Protein AF-A0A534AQI8-F1 (afdb_monomer_lite)

Radius of gyration: 29.45 Å; chains: 1; bounding box: 59×76×71 Å

Secondary structure (DSSP, 8-state):
--PPPPP---------------------------TT--TT-B-STTSSTT--------SS-TTTGGG----------SSS------EEETTEEEEE-SSEEEEE-TTT--EEEEEE---SSPPSSTT-

Sequence (128 aa):
MTAATRSRIVVISTAAVIATLNSQGPRALESKPPSTAPATQWPTYNNGYKGQRFSALSDISASNIGSLKEVCRLKVADGGSLHTGPVVVDGTMYVTTPLDTFALDPTSCKVRWKSSYQPEEVQVFPGN

Structure (mmCIF, N/CA/C/O backbone):
data_AF-A0A534AQI8-F1
#
_entry.id   AF-A0A534AQI8-F1
#
loop_
_atom_site.group_PDB
_atom_site.id
_atom_site.type_symbol
_atom_site.label_atom_id
_atom_site.label_alt_id
_atom_site.label_comp_id
_atom_site.label_asym_id
_atom_site.label_entity_id
_atom_site.label_seq_id
_atom_site.pdbx_PDB_ins_code
_atom_site.Cartn_x
_atom_site.Cartn_y
_atom_site.Cartn_z
_atom_site.occupancy
_atom_site.B_iso_or_equiv
_atom_site.auth_seq_id
_atom_site.auth_comp_id
_atom_site.auth_asym_id
_atom_site.auth_atom_id
_atom_site.pdbx_PDB_model_num
ATOM 1 N N . MET A 1 1 ? -15.188 -62.875 -47.654 1.00 40.47 1 MET A N 1
ATOM 2 C CA . MET A 1 1 ? -15.953 -62.228 -46.568 1.00 40.47 1 MET A CA 1
ATOM 3 C C . MET A 1 1 ? -16.300 -60.822 -47.024 1.00 40.47 1 MET A C 1
ATOM 5 O O . MET A 1 1 ? -15.427 -59.968 -47.006 1.00 40.47 1 MET A O 1
ATOM 9 N N . THR A 1 2 ? -17.525 -60.596 -47.496 1.00 36.34 2 THR A N 1
ATOM 10 C CA . THR A 1 2 ? -17.993 -59.258 -47.896 1.00 36.34 2 THR A CA 1
ATOM 11 C C . THR A 1 2 ? -19.518 -59.261 -47.820 1.00 36.34 2 THR A C 1
ATOM 13 O O . THR A 1 2 ? -20.185 -59.825 -48.681 1.00 36.34 2 THR A O 1
ATOM 16 N N . ALA A 1 3 ? -20.064 -58.719 -46.730 1.00 38.19 3 ALA A N 1
ATOM 17 C CA . ALA A 1 3 ? -21.501 -58.581 -46.512 1.00 38.19 3 ALA A CA 1
ATOM 18 C C . ALA A 1 3 ? -21.918 -57.141 -46.840 1.00 38.19 3 ALA A C 1
ATOM 20 O O . ALA A 1 3 ? -21.340 -56.190 -46.320 1.00 38.19 3 ALA A O 1
ATOM 21 N N . ALA A 1 4 ? -22.898 -57.002 -47.734 1.00 40.81 4 ALA A N 1
ATOM 22 C CA . ALA A 1 4 ? -23.439 -55.732 -48.197 1.00 40.81 4 ALA A CA 1
ATOM 23 C C . ALA A 1 4 ? -24.420 -55.136 -47.170 1.00 40.81 4 ALA A C 1
ATOM 25 O O . ALA A 1 4 ? -25.407 -55.765 -46.781 1.00 40.81 4 ALA A O 1
ATOM 26 N N . THR A 1 5 ? -24.137 -53.906 -46.746 1.00 42.75 5 THR A N 1
ATOM 27 C CA . THR A 1 5 ? -24.903 -53.123 -45.768 1.00 42.75 5 THR A CA 1
ATOM 28 C C . THR A 1 5 ? -26.153 -52.512 -46.410 1.00 42.75 5 THR A C 1
ATOM 30 O O . THR A 1 5 ? -26.075 -51.862 -47.450 1.00 42.75 5 THR A O 1
ATOM 33 N N . ARG A 1 6 ? -27.322 -52.711 -45.786 1.00 45.38 6 ARG A N 1
ATOM 34 C CA . ARG A 1 6 ? -28.612 -52.145 -46.217 1.00 45.38 6 ARG A CA 1
ATOM 35 C C . ARG A 1 6 ? -28.760 -50.693 -45.741 1.00 45.38 6 ARG A C 1
ATOM 37 O O . ARG A 1 6 ? -28.758 -50.441 -44.539 1.00 45.38 6 ARG A O 1
ATOM 44 N N . SER A 1 7 ? -28.953 -49.766 -46.679 1.00 35.72 7 SER A N 1
ATOM 45 C CA . SER A 1 7 ? -29.273 -48.355 -46.418 1.00 35.72 7 SER A CA 1
ATOM 46 C C . SER A 1 7 ? -30.680 -48.181 -45.840 1.00 35.72 7 SER A C 1
ATOM 48 O O . SER A 1 7 ? -31.645 -48.739 -46.361 1.00 35.72 7 SER A O 1
ATOM 50 N N . ARG A 1 8 ? -30.809 -47.356 -44.796 1.00 48.50 8 ARG A N 1
ATOM 51 C CA . ARG A 1 8 ? -32.092 -46.830 -44.306 1.00 48.50 8 ARG A CA 1
ATOM 52 C C . ARG A 1 8 ? -32.161 -45.340 -44.632 1.00 48.50 8 ARG A C 1
ATOM 54 O O . ARG A 1 8 ? -31.300 -44.578 -44.210 1.00 48.50 8 ARG A O 1
ATOM 61 N N . ILE A 1 9 ? -33.176 -44.953 -45.398 1.00 41.72 9 ILE A N 1
ATOM 62 C CA . ILE A 1 9 ? -33.507 -43.560 -45.709 1.00 41.72 9 ILE A CA 1
ATOM 63 C C . ILE A 1 9 ? -34.234 -42.975 -44.494 1.00 41.72 9 ILE A C 1
ATOM 65 O O . ILE A 1 9 ? -35.224 -43.547 -44.042 1.00 41.72 9 ILE A O 1
ATOM 69 N N . VAL A 1 10 ? -33.752 -41.847 -43.973 1.00 41.91 10 VAL A N 1
ATOM 70 C CA . VAL A 1 10 ? -34.451 -41.043 -42.962 1.00 41.91 10 VAL A CA 1
ATOM 71 C C . VAL A 1 10 ? -34.854 -39.729 -43.620 1.00 41.91 10 VAL A C 1
ATOM 73 O O . VAL A 1 10 ? -34.006 -38.974 -44.089 1.00 41.91 10 VAL A O 1
ATOM 76 N N . VAL A 1 11 ? -36.162 -39.489 -43.694 1.00 39.38 11 VAL A N 1
ATOM 77 C CA . VAL A 1 11 ? -36.765 -38.256 -44.209 1.00 39.38 11 VAL A CA 1
ATOM 78 C C . VAL A 1 11 ? -36.652 -37.187 -43.123 1.00 39.38 11 VAL A C 1
ATOM 80 O O . VAL A 1 11 ? -37.189 -37.363 -42.033 1.00 39.38 11 VAL A O 1
ATOM 83 N N . ILE A 1 12 ? -35.939 -36.095 -43.401 1.00 42.53 12 ILE A N 1
ATOM 84 C CA . ILE A 1 12 ? -35.797 -34.964 -42.475 1.00 42.53 12 ILE A CA 1
ATOM 85 C C . ILE A 1 12 ? -36.873 -33.933 -42.825 1.00 42.53 12 ILE A C 1
ATOM 87 O O . ILE A 1 12 ? -36.800 -33.269 -43.856 1.00 42.53 12 ILE A O 1
ATOM 91 N N . SER A 1 13 ? -37.886 -33.813 -41.967 1.00 39.41 13 SER A N 1
ATOM 92 C CA . SER A 1 13 ? -38.880 -32.741 -42.021 1.00 39.41 13 SER A CA 1
ATOM 93 C C . SER A 1 13 ? -38.227 -31.406 -41.661 1.00 39.41 13 SER A C 1
ATOM 95 O O . SER A 1 13 ? -37.773 -31.208 -40.537 1.00 39.41 13 SER A O 1
ATOM 97 N N . THR A 1 14 ? -38.195 -30.468 -42.602 1.00 44.16 14 THR A N 1
ATOM 98 C CA . THR A 1 14 ? -37.791 -29.083 -42.348 1.00 44.16 14 THR A CA 1
ATOM 99 C C . THR A 1 14 ? -38.959 -28.302 -41.745 1.00 44.16 14 THR A C 1
ATOM 101 O O . THR A 1 14 ? -39.904 -27.957 -42.452 1.00 44.16 14 THR A O 1
ATOM 104 N N . ALA A 1 15 ? -38.886 -27.995 -40.450 1.00 45.53 15 ALA A N 1
ATOM 105 C CA . ALA A 1 15 ? -39.656 -26.910 -39.849 1.00 45.53 15 ALA A CA 1
ATOM 106 C C . ALA A 1 15 ? -38.825 -25.620 -39.954 1.00 45.53 15 ALA A C 1
ATOM 108 O O . ALA A 1 15 ? -37.714 -25.549 -39.429 1.00 45.53 15 ALA A O 1
ATOM 109 N N . ALA A 1 16 ? -39.337 -24.613 -40.663 1.00 47.25 16 ALA A N 1
ATOM 110 C CA . ALA A 1 16 ? -38.708 -23.300 -40.747 1.00 47.25 16 ALA A CA 1
ATOM 111 C C . ALA A 1 16 ? -38.867 -22.566 -39.405 1.00 47.25 16 ALA A C 1
ATOM 113 O O . ALA A 1 16 ? -39.970 -22.172 -39.030 1.00 47.25 16 ALA A O 1
ATOM 114 N N . VAL A 1 17 ? -37.765 -22.394 -38.673 1.00 46.81 17 VAL A N 1
ATOM 115 C CA . VAL A 1 17 ? -37.712 -21.575 -37.455 1.00 46.81 17 VAL A CA 1
ATOM 116 C C . VAL A 1 17 ? -37.420 -20.135 -37.869 1.00 46.81 17 VAL A C 1
ATOM 118 O O . VAL A 1 17 ? -36.323 -19.825 -38.327 1.00 46.81 17 VAL A O 1
ATOM 121 N N . ILE A 1 18 ? -38.402 -19.244 -37.719 1.00 50.44 18 ILE A N 1
ATOM 122 C CA . ILE A 1 18 ? -38.192 -17.799 -37.853 1.00 50.44 18 ILE A CA 1
ATOM 123 C C . ILE A 1 18 ? -37.512 -17.324 -36.564 1.00 50.44 18 ILE A C 1
ATOM 125 O O . ILE A 1 18 ? -38.155 -17.175 -35.528 1.00 50.44 18 ILE A O 1
ATOM 129 N N . ALA A 1 19 ? -36.196 -17.126 -36.614 1.00 50.16 19 ALA A N 1
ATOM 130 C CA . ALA A 1 19 ? -35.447 -16.516 -35.525 1.00 50.16 19 ALA A CA 1
ATOM 131 C C . ALA A 1 19 ? -35.674 -14.997 -35.540 1.00 50.16 19 ALA A C 1
ATOM 133 O O . ALA A 1 19 ? -35.138 -14.282 -36.386 1.00 50.16 19 ALA A O 1
ATOM 134 N N . THR A 1 20 ? -36.464 -14.484 -34.599 1.00 50.47 20 THR A N 1
ATOM 135 C CA . THR A 1 20 ? -36.500 -13.049 -34.302 1.00 50.47 20 THR A CA 1
ATOM 136 C C . THR A 1 20 ? -35.184 -12.665 -33.625 1.00 50.47 20 THR A C 1
ATOM 138 O O . THR A 1 20 ? -34.972 -12.980 -32.453 1.00 50.47 20 THR A O 1
ATOM 141 N N . LEU A 1 21 ? -34.275 -12.006 -34.352 1.00 49.53 21 LEU A N 1
ATOM 142 C CA . LEU A 1 21 ? -33.103 -11.379 -33.743 1.00 49.53 21 LEU A CA 1
ATOM 143 C C . LEU A 1 21 ? -33.565 -10.179 -32.908 1.00 49.53 21 LEU A C 1
ATOM 145 O O . LEU A 1 21 ? -33.787 -9.091 -33.435 1.00 49.53 21 LEU A O 1
ATOM 149 N N . ASN A 1 22 ? -33.682 -10.363 -31.594 1.00 50.75 22 ASN A N 1
ATOM 150 C CA . ASN A 1 22 ? -33.716 -9.236 -30.670 1.00 50.75 22 ASN A CA 1
ATOM 151 C C . ASN A 1 22 ? -32.338 -8.567 -30.700 1.00 50.75 22 ASN A C 1
ATOM 153 O O . ASN A 1 22 ? -31.376 -9.095 -30.139 1.00 50.75 22 ASN A O 1
ATOM 157 N N . SER A 1 23 ? -32.234 -7.404 -31.344 1.00 53.66 23 SER A N 1
ATOM 158 C CA . SER A 1 23 ? -31.055 -6.543 -31.264 1.00 53.66 23 SER A CA 1
ATOM 159 C C . SER A 1 23 ? -30.956 -5.953 -29.854 1.00 53.66 23 SER A C 1
ATOM 161 O O . SER A 1 23 ? -31.381 -4.825 -29.596 1.00 53.66 23 SER A O 1
ATOM 163 N N . GLN A 1 24 ? -30.423 -6.722 -28.907 1.00 58.34 24 GLN A N 1
ATOM 164 C CA . GLN A 1 24 ? -29.930 -6.147 -27.664 1.00 58.34 24 GLN A CA 1
ATOM 165 C C . GLN A 1 24 ? -28.659 -5.377 -28.022 1.00 58.34 24 GLN A C 1
ATOM 167 O O . GLN A 1 24 ? -27.616 -5.972 -28.282 1.00 58.34 24 GLN A O 1
ATOM 172 N N . GLY A 1 25 ? -28.778 -4.049 -28.115 1.00 60.38 25 GLY A N 1
ATOM 173 C CA . GLY A 1 25 ? -27.625 -3.160 -28.235 1.00 60.38 25 GLY A CA 1
ATOM 174 C C . GLY A 1 25 ? -26.619 -3.425 -27.108 1.00 60.38 25 GLY A C 1
ATOM 175 O O . GLY A 1 25 ? -26.977 -4.052 -26.104 1.00 60.38 25 GLY A O 1
ATOM 176 N N . PRO A 1 26 ? -25.359 -2.984 -27.254 1.00 55.69 26 PRO A N 1
ATOM 177 C CA . PRO A 1 26 ? -24.346 -3.216 -26.236 1.00 55.69 26 PRO A CA 1
ATOM 178 C C . PRO A 1 26 ? -24.879 -2.711 -24.894 1.00 55.69 26 PRO A C 1
ATOM 180 O O . PRO A 1 26 ? -25.161 -1.522 -24.741 1.00 55.69 26 PRO A O 1
ATOM 183 N N . ARG A 1 27 ? -25.056 -3.623 -23.927 1.00 55.19 27 ARG A N 1
ATOM 184 C CA . ARG A 1 27 ? -25.254 -3.234 -22.532 1.00 55.19 27 ARG A CA 1
ATOM 185 C C . ARG A 1 27 ? -24.045 -2.383 -22.186 1.00 55.19 27 ARG A C 1
ATOM 187 O O . ARG A 1 27 ? -22.941 -2.914 -22.077 1.00 55.19 27 ARG A O 1
ATOM 194 N N . ALA A 1 28 ? -24.250 -1.077 -22.037 1.00 55.09 28 ALA A N 1
ATOM 195 C CA . ALA A 1 28 ? -23.321 -0.274 -21.277 1.00 55.09 28 ALA A CA 1
ATOM 196 C C . ALA A 1 28 ? -23.164 -1.014 -19.948 1.00 55.09 28 ALA A C 1
ATOM 198 O O . ALA A 1 28 ? -24.146 -1.228 -19.232 1.00 55.09 28 ALA A O 1
ATOM 199 N N . LEU A 1 29 ? -21.959 -1.513 -19.673 1.00 49.62 29 LEU A N 1
ATOM 200 C CA . LEU A 1 29 ? -21.590 -1.871 -18.319 1.00 49.62 29 LEU A CA 1
ATOM 201 C C . LEU A 1 29 ? -21.644 -0.547 -17.575 1.00 49.62 29 LEU A C 1
ATOM 203 O O . LEU A 1 29 ? -20.678 0.211 -17.571 1.00 49.62 29 LEU A O 1
ATOM 207 N N . GLU A 1 30 ? -22.816 -0.213 -17.046 1.00 46.66 30 GLU A N 1
ATOM 208 C CA . GLU A 1 30 ? -22.954 0.869 -16.101 1.00 46.66 30 GLU A CA 1
ATOM 209 C C . GLU A 1 30 ? -22.173 0.397 -14.882 1.00 46.66 30 GLU A C 1
ATOM 211 O O . GLU A 1 30 ? -22.669 -0.336 -14.024 1.00 46.66 30 GLU A O 1
ATOM 216 N N . SER A 1 31 ? -20.873 0.695 -14.882 1.00 48.38 31 SER A N 1
ATOM 217 C CA . SER A 1 31 ? -20.021 0.483 -13.735 1.00 48.38 31 SER A CA 1
ATOM 218 C C . SER A 1 31 ? -20.573 1.424 -12.684 1.00 48.38 31 SER A C 1
ATOM 220 O O . SER A 1 31 ? -20.238 2.610 -12.668 1.00 48.38 31 SER A O 1
ATOM 222 N N . LYS A 1 32 ? -21.476 0.905 -11.846 1.00 42.22 32 LYS A N 1
ATOM 223 C CA . LYS A 1 32 ? -21.847 1.534 -10.588 1.00 42.22 32 LYS A CA 1
ATOM 224 C C . LYS A 1 32 ? -20.519 1.998 -9.982 1.00 42.22 32 LYS A C 1
ATOM 226 O O . LYS A 1 32 ? -19.678 1.134 -9.710 1.00 42.22 32 LYS A O 1
ATOM 231 N N . PRO A 1 33 ? -20.270 3.315 -9.837 1.00 50.91 33 PRO A N 1
ATOM 232 C CA . PRO A 1 33 ? -19.062 3.764 -9.160 1.00 50.91 33 PRO A CA 1
ATOM 233 C C . PRO A 1 33 ? -19.052 3.043 -7.812 1.00 50.91 33 PRO A C 1
ATOM 235 O O . PRO A 1 33 ? -20.147 2.889 -7.264 1.00 50.91 33 PRO A O 1
ATOM 238 N N . PRO A 1 34 ? -17.909 2.541 -7.304 1.00 50.69 34 PRO A N 1
ATOM 239 C CA . PRO A 1 34 ? -17.866 1.789 -6.055 1.00 50.69 34 PRO A CA 1
ATOM 240 C C . PRO A 1 34 ? -18.424 2.664 -4.930 1.00 50.69 34 PRO A C 1
ATOM 242 O O . PRO A 1 34 ? -17.738 3.457 -4.293 1.00 50.69 34 PRO A O 1
ATOM 245 N N . S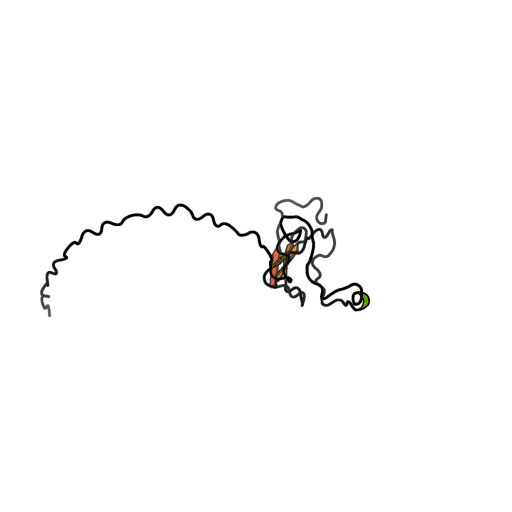ER A 1 35 ? -19.735 2.576 -4.756 1.00 51.22 35 SER A N 1
ATOM 246 C CA . SER A 1 35 ? -20.516 3.249 -3.748 1.00 51.22 35 SER A CA 1
ATOM 247 C C . SER A 1 35 ? -20.445 2.277 -2.596 1.00 51.22 35 SER A C 1
ATOM 249 O O . SER A 1 35 ? -21.152 1.269 -2.575 1.00 51.22 35 SER A O 1
ATOM 251 N N . THR A 1 36 ? -19.460 2.557 -1.745 1.00 55.91 36 THR A N 1
ATOM 252 C CA . THR A 1 36 ? -19.055 1.753 -0.597 1.00 55.91 36 THR A CA 1
ATOM 253 C C . THR A 1 36 ? -18.364 0.459 -1.018 1.00 55.91 36 THR A C 1
ATOM 255 O O . THR A 1 36 ? -18.918 -0.632 -0.911 1.00 55.91 36 THR A O 1
ATOM 258 N N . ALA A 1 37 ? -17.111 0.571 -1.473 1.00 53.16 37 ALA A N 1
ATOM 259 C CA . ALA A 1 37 ? -16.191 -0.549 -1.292 1.00 53.16 37 ALA A CA 1
ATOM 260 C C . ALA A 1 37 ? -16.250 -0.978 0.195 1.00 53.16 37 ALA A C 1
ATOM 262 O O . ALA A 1 37 ? -16.488 -0.107 1.046 1.00 53.16 37 ALA A O 1
ATOM 263 N N . PRO A 1 38 ? -16.099 -2.275 0.532 1.00 61.31 38 PRO A N 1
ATOM 264 C CA . PRO A 1 38 ? -16.003 -2.707 1.924 1.00 61.31 38 PRO A CA 1
ATOM 265 C C . PRO A 1 38 ? -15.076 -1.758 2.681 1.00 61.31 38 PRO A C 1
ATOM 267 O O . PRO A 1 38 ? -14.067 -1.337 2.118 1.00 61.31 38 PRO A O 1
ATOM 270 N N . ALA A 1 39 ? -15.410 -1.396 3.923 1.00 67.25 39 ALA A N 1
ATOM 271 C CA . ALA A 1 39 ? -14.707 -0.331 4.651 1.00 67.25 39 ALA A CA 1
ATOM 272 C C . ALA A 1 39 ? -13.175 -0.531 4.733 1.00 67.25 39 ALA A C 1
ATOM 274 O O . ALA A 1 39 ? -12.441 0.415 4.985 1.00 67.25 39 ALA A O 1
ATOM 275 N N . THR A 1 40 ? -12.694 -1.749 4.480 1.00 83.31 40 THR A N 1
ATOM 276 C CA . THR A 1 40 ? -11.286 -2.153 4.446 1.00 83.31 40 THR A CA 1
ATOM 277 C C . THR A 1 40 ? -10.570 -1.936 3.103 1.00 83.31 40 THR A C 1
ATOM 279 O O . THR A 1 40 ? -9.390 -2.266 2.996 1.00 83.31 40 THR A O 1
ATOM 282 N N . GLN A 1 41 ? -11.239 -1.417 2.070 1.00 91.44 41 GLN A N 1
ATOM 283 C CA . GLN A 1 41 ? -10.653 -1.197 0.741 1.00 91.44 41 GLN A CA 1
ATOM 284 C C . GLN A 1 41 ? -10.244 0.262 0.502 1.00 91.44 41 GLN A C 1
ATOM 286 O O . GLN A 1 41 ? -10.821 1.196 1.055 1.00 91.44 41 GLN A O 1
ATOM 291 N N . TRP A 1 42 ? -9.267 0.442 -0.389 1.00 95.69 42 TRP A N 1
ATOM 292 C CA . TRP A 1 42 ? -8.803 1.733 -0.898 1.00 95.69 42 TRP A CA 1
ATOM 293 C C . TRP A 1 42 ? -8.557 1.607 -2.410 1.00 95.69 42 TRP A C 1
ATOM 295 O O . TRP A 1 42 ? -7.415 1.441 -2.842 1.00 95.69 42 TRP A O 1
ATOM 305 N N . PRO A 1 43 ? -9.616 1.589 -3.238 1.00 92.56 43 PRO A N 1
ATOM 306 C CA . PRO A 1 43 ? -9.531 1.110 -4.619 1.00 92.56 43 PRO A CA 1
ATOM 307 C C . PRO A 1 43 ? -8.910 2.105 -5.610 1.00 92.56 43 PRO A C 1
ATOM 309 O O . PRO A 1 43 ? -8.606 1.733 -6.739 1.00 92.56 43 PRO A O 1
ATOM 312 N N . THR A 1 44 ? -8.732 3.372 -5.230 1.00 94.00 44 THR A N 1
ATOM 313 C CA . THR A 1 44 ? -8.118 4.399 -6.086 1.00 94.00 44 THR A CA 1
ATOM 314 C C . THR A 1 44 ? -7.155 5.260 -5.282 1.00 94.00 44 THR A C 1
ATOM 316 O O . THR A 1 44 ? -7.258 5.317 -4.061 1.00 94.00 44 THR A O 1
ATOM 319 N N . TYR A 1 45 ? -6.274 6.004 -5.957 1.00 93.25 45 TYR A N 1
ATOM 320 C CA . TYR A 1 45 ? -5.280 6.878 -5.316 1.00 93.25 45 TYR A CA 1
ATOM 321 C C . TYR A 1 45 ? -5.860 7.783 -4.205 1.00 93.25 45 TYR A C 1
ATOM 323 O O . TYR A 1 45 ? -5.230 7.967 -3.165 1.00 93.25 45 TYR A O 1
ATOM 331 N N . ASN A 1 46 ? -7.086 8.298 -4.384 1.00 94.62 46 ASN A N 1
ATOM 332 C CA . ASN A 1 46 ? -7.755 9.202 -3.439 1.00 94.62 46 ASN A CA 1
ATOM 333 C C . ASN A 1 46 ? -8.961 8.591 -2.688 1.00 94.62 46 ASN A C 1
ATOM 335 O O . ASN A 1 46 ? -9.761 9.345 -2.129 1.00 94.62 46 ASN A O 1
ATOM 339 N N . ASN A 1 47 ? -9.123 7.266 -2.688 1.00 90.69 47 ASN A N 1
ATOM 340 C CA . ASN A 1 47 ? -10.293 6.567 -2.135 1.00 90.69 47 ASN A CA 1
ATOM 341 C C . ASN A 1 47 ? -11.646 7.045 -2.697 1.00 90.69 47 ASN A C 1
ATOM 343 O O . ASN A 1 47 ? -12.535 7.502 -1.977 1.00 90.69 47 ASN A O 1
ATOM 347 N N . GLY A 1 48 ? -11.797 6.962 -4.016 1.00 88.00 48 GLY A N 1
ATOM 348 C CA . GLY A 1 48 ? -13.014 7.340 -4.734 1.00 88.00 48 GLY A CA 1
ATOM 349 C C . GLY A 1 48 ? -12.876 8.614 -5.569 1.00 88.00 48 GLY A C 1
ATOM 350 O O . GLY A 1 48 ? -11.901 9.360 -5.486 1.00 88.00 48 GLY A O 1
ATOM 351 N N . TYR A 1 49 ? -13.875 8.858 -6.417 1.00 90.19 49 TYR A N 1
ATOM 352 C CA . TYR A 1 49 ? -13.810 9.898 -7.452 1.00 90.19 49 TYR A CA 1
ATOM 353 C C . TYR A 1 49 ? -13.972 11.326 -6.930 1.00 90.19 49 TYR A C 1
ATOM 355 O O . TYR A 1 49 ? -13.536 12.267 -7.582 1.00 90.19 49 TYR A O 1
ATOM 363 N N . LYS A 1 50 ? -14.552 11.501 -5.735 1.00 92.50 50 LYS A N 1
ATOM 364 C CA . LYS A 1 50 ? -14.653 12.818 -5.084 1.00 92.50 50 LYS A CA 1
ATOM 365 C C . LYS A 1 50 ? -13.317 13.321 -4.533 1.00 92.50 50 LYS A C 1
ATOM 367 O O . LYS A 1 50 ? -13.244 14.463 -4.100 1.00 92.50 50 LYS A O 1
ATOM 372 N N . GLY A 1 51 ? -12.284 12.476 -4.495 1.00 92.12 51 GLY A N 1
ATOM 373 C CA . GLY A 1 51 ? -10.940 12.903 -4.119 1.00 92.12 51 GLY A CA 1
ATOM 374 C C . GLY A 1 51 ? -10.747 13.242 -2.637 1.00 92.12 51 GLY A C 1
ATOM 375 O O . GLY A 1 51 ? -9.755 13.867 -2.291 1.00 92.12 51 GLY A O 1
ATOM 376 N N . GLN A 1 52 ? -11.679 12.860 -1.760 1.00 94.69 52 GLN A N 1
ATOM 377 C CA . GLN A 1 52 ? -11.696 13.308 -0.361 1.00 94.69 52 GLN A CA 1
ATOM 378 C C . GLN A 1 52 ? -10.600 12.677 0.501 1.00 94.69 52 GLN A C 1
ATOM 380 O O . GLN A 1 52 ? -10.278 13.223 1.552 1.00 94.69 52 GLN A O 1
ATOM 385 N N . ARG A 1 53 ? -10.058 11.519 0.091 1.00 94.00 53 ARG A N 1
ATOM 386 C CA . ARG A 1 53 ? -9.095 10.728 0.878 1.00 94.00 53 ARG A CA 1
ATOM 387 C C . ARG A 1 53 ? -9.596 10.418 2.299 1.00 94.00 53 ARG A C 1
ATOM 389 O O . ARG A 1 53 ? -8.807 10.290 3.227 1.00 94.00 53 ARG A O 1
ATOM 396 N N . PHE A 1 54 ? -10.913 10.302 2.462 1.00 93.19 54 PHE A N 1
ATOM 397 C CA . PHE A 1 54 ? -11.565 9.993 3.731 1.00 93.19 54 PHE A CA 1
ATOM 398 C C . PHE A 1 54 ? -11.731 8.477 3.892 1.00 93.19 54 PHE A C 1
ATOM 400 O O . PHE A 1 54 ? -12.113 7.792 2.941 1.00 93.19 54 PHE A O 1
ATOM 407 N N . SER A 1 55 ? -11.462 7.962 5.094 1.00 92.50 55 SER A N 1
ATOM 408 C CA . SER A 1 55 ? -11.756 6.582 5.494 1.00 92.50 55 SER A CA 1
ATOM 409 C C . SER A 1 55 ? -12.848 6.585 6.556 1.00 92.50 55 SER A C 1
ATOM 411 O O . SER A 1 55 ? -12.777 7.356 7.508 1.00 92.50 55 SER A O 1
ATOM 413 N N . ALA A 1 56 ? -13.840 5.708 6.402 1.00 91.5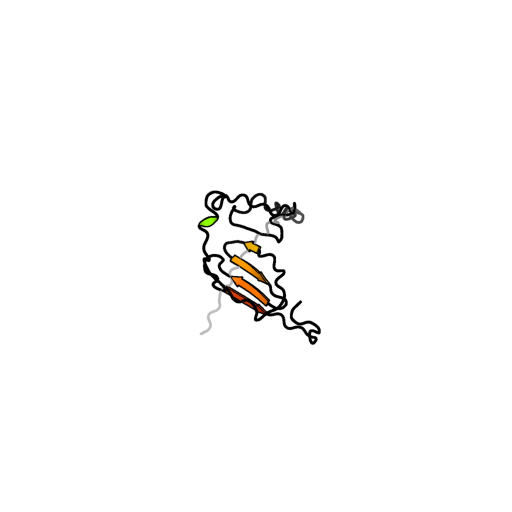0 56 ALA A N 1
ATOM 414 C CA . ALA A 1 56 ? -14.905 5.524 7.386 1.00 91.50 56 ALA A CA 1
ATOM 415 C C . ALA A 1 56 ? -14.522 4.550 8.520 1.00 91.50 56 ALA A C 1
ATOM 417 O O . ALA A 1 56 ? -15.335 4.316 9.411 1.00 91.50 56 ALA A O 1
ATOM 418 N N . LEU A 1 57 ? -13.319 3.959 8.484 1.00 92.81 57 LEU A N 1
ATOM 419 C CA . LEU A 1 57 ? -12.825 3.080 9.546 1.00 92.81 57 LEU A CA 1
ATOM 420 C C . LEU A 1 57 ? -12.585 3.868 10.836 1.00 92.81 57 LEU A C 1
ATOM 422 O O . LEU A 1 57 ? -12.039 4.970 10.807 1.00 92.81 57 LEU A O 1
ATOM 426 N N . SER A 1 58 ? -12.949 3.267 11.966 1.00 93.25 58 SER A N 1
ATOM 427 C CA . SER A 1 58 ? -12.856 3.891 13.291 1.00 93.25 58 SER A CA 1
ATOM 428 C C . SER A 1 58 ? -12.119 3.041 14.328 1.00 93.25 58 SER A C 1
ATOM 430 O O . SER A 1 58 ? -12.112 3.399 15.503 1.00 93.25 58 SER A O 1
ATOM 432 N N . ASP A 1 59 ? -11.506 1.923 13.923 1.00 93.81 59 ASP A N 1
ATOM 433 C CA . ASP A 1 59 ? -10.741 1.047 14.827 1.00 93.81 59 ASP A CA 1
ATOM 434 C C . ASP A 1 59 ? -9.554 1.783 15.469 1.00 93.81 59 ASP A C 1
ATOM 436 O O . ASP A 1 59 ? -9.188 1.531 16.618 1.00 93.81 59 ASP A O 1
ATOM 440 N N . ILE A 1 60 ? -8.977 2.738 14.734 1.00 96.00 60 ILE A N 1
ATOM 441 C CA . ILE A 1 60 ? -7.949 3.661 15.214 1.00 96.00 60 ILE A CA 1
ATOM 442 C C . ILE A 1 60 ? -8.604 5.018 15.460 1.00 96.00 60 ILE A C 1
ATOM 444 O O . ILE A 1 60 ? -9.251 5.583 14.580 1.00 96.00 60 ILE A O 1
ATOM 448 N N . SER A 1 61 ? -8.412 5.557 16.659 1.00 97.56 61 SER A N 1
ATOM 449 C CA . SER A 1 61 ? -8.996 6.820 17.101 1.00 97.56 61 SER A CA 1
ATOM 450 C C . SER A 1 61 ? -8.024 7.607 17.982 1.00 97.56 61 SER A C 1
ATOM 452 O O . SER A 1 61 ? -6.980 7.106 18.404 1.00 97.56 61 SER A O 1
ATOM 454 N N . ALA A 1 62 ? -8.380 8.853 18.307 1.00 98.06 62 ALA A N 1
ATOM 455 C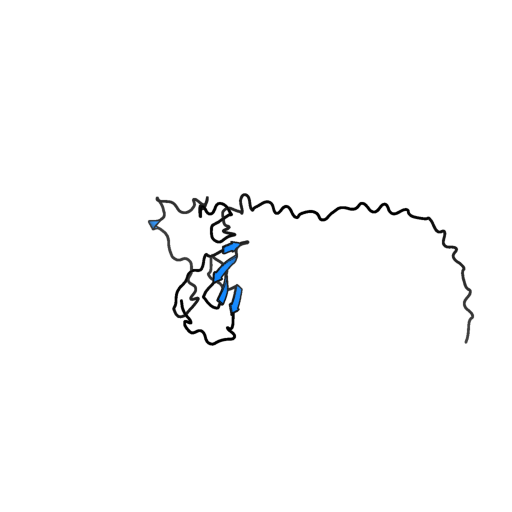 CA . ALA A 1 62 ? -7.555 9.723 19.145 1.00 98.06 62 ALA A CA 1
ATOM 456 C C . ALA A 1 62 ? -7.264 9.139 20.542 1.00 98.06 62 ALA A C 1
ATOM 458 O O . ALA A 1 62 ? -6.241 9.469 21.136 1.00 98.06 62 ALA A O 1
ATOM 459 N N . SER A 1 63 ? -8.125 8.257 21.063 1.00 98.19 63 SER A N 1
ATOM 460 C CA . SER A 1 63 ? -7.938 7.642 22.381 1.00 98.19 63 SER A CA 1
ATOM 461 C C . SER A 1 63 ? -6.971 6.455 22.377 1.00 98.19 63 SER A C 1
ATOM 463 O O . SER A 1 63 ? -6.423 6.134 23.429 1.00 98.19 63 SER A O 1
ATOM 465 N N . ASN A 1 64 ? -6.740 5.802 21.228 1.00 98.12 64 ASN A N 1
ATOM 466 C CA . ASN A 1 64 ? -5.909 4.593 21.140 1.00 98.12 64 ASN A CA 1
ATOM 467 C C . ASN A 1 64 ? -4.688 4.724 20.212 1.00 98.12 64 ASN A C 1
ATOM 469 O O . ASN A 1 64 ? -3.860 3.811 20.180 1.00 98.12 64 ASN A O 1
ATOM 473 N N . ILE A 1 65 ? -4.520 5.858 19.520 1.00 97.75 65 ILE A N 1
ATOM 474 C CA . ILE A 1 65 ? -3.425 6.087 18.562 1.00 97.75 65 ILE A CA 1
ATOM 475 C C . ILE A 1 65 ? -2.028 5.863 19.167 1.00 97.75 65 ILE A C 1
ATOM 477 O O . ILE A 1 65 ? -1.138 5.344 18.499 1.00 97.75 65 ILE A O 1
ATOM 481 N N . GLY A 1 66 ? -1.847 6.170 20.457 1.00 98.31 66 GLY A N 1
ATOM 482 C CA . GLY A 1 66 ? -0.581 5.975 21.175 1.00 98.31 66 GLY A CA 1
ATOM 483 C C . GLY A 1 66 ? -0.184 4.509 21.385 1.00 98.31 66 GLY A C 1
ATOM 484 O O . GLY A 1 66 ? 0.931 4.240 21.820 1.00 98.31 66 GLY A O 1
ATOM 485 N N . SER A 1 67 ? -1.076 3.562 21.087 1.00 97.94 67 SER A N 1
ATOM 486 C CA . SER A 1 67 ? -0.819 2.123 21.217 1.00 97.94 67 SER A CA 1
ATOM 487 C C . SER A 1 67 ? -0.398 1.448 19.907 1.00 97.94 67 SER A C 1
ATOM 489 O O . SER A 1 67 ? -0.105 0.250 19.917 1.00 97.94 67 SER A O 1
ATOM 491 N N . LEU A 1 68 ? -0.361 2.189 18.790 1.00 97.81 68 LEU A N 1
ATOM 492 C CA . LEU A 1 68 ? 0.012 1.636 17.491 1.00 97.81 68 LEU A CA 1
ATOM 493 C C . LEU A 1 68 ? 1.442 1.099 17.494 1.00 97.81 68 LEU A C 1
ATOM 495 O O . LEU A 1 68 ? 2.363 1.680 18.069 1.00 97.81 68 LEU A O 1
ATOM 499 N N . LYS A 1 69 ? 1.618 -0.022 16.799 1.00 97.44 69 LYS A N 1
ATOM 500 C CA . LYS A 1 69 ? 2.904 -0.685 16.607 1.00 97.44 69 LYS A CA 1
ATOM 501 C C . LYS A 1 69 ? 3.044 -1.078 15.149 1.00 97.44 69 LYS A C 1
ATOM 503 O O . LYS A 1 69 ? 2.053 -1.301 14.455 1.00 97.44 69 LYS A O 1
ATOM 508 N N . GLU A 1 70 ? 4.286 -1.175 14.704 1.00 97.44 70 GLU A N 1
ATOM 509 C CA . GLU A 1 70 ? 4.597 -1.730 13.396 1.00 97.44 70 GLU A CA 1
ATOM 510 C C . GLU A 1 70 ? 4.169 -3.201 13.338 1.00 97.44 70 GLU A C 1
ATOM 512 O O . GLU A 1 70 ? 4.542 -3.995 14.202 1.00 97.44 70 GLU A O 1
ATOM 517 N N . VAL A 1 71 ? 3.373 -3.549 12.326 1.00 96.75 71 VAL A N 1
ATOM 518 C CA . VAL A 1 71 ? 2.927 -4.931 12.090 1.00 96.75 71 VAL A CA 1
ATOM 519 C C . VAL A 1 71 ? 3.928 -5.677 11.207 1.00 96.75 71 VAL A C 1
ATOM 521 O O . VAL A 1 71 ? 4.248 -6.832 11.473 1.00 96.75 71 VAL A O 1
ATOM 524 N N . CYS A 1 72 ? 4.442 -5.022 10.164 1.00 97.69 72 CYS A N 1
ATOM 525 C CA . CYS A 1 72 ? 5.433 -5.587 9.256 1.00 97.69 72 CYS A CA 1
ATOM 526 C C . CYS A 1 72 ? 6.176 -4.487 8.483 1.00 97.69 72 CYS A C 1
ATOM 528 O O . CYS A 1 72 ? 5.709 -3.349 8.399 1.00 97.69 72 CYS A O 1
ATOM 530 N N . ARG A 1 73 ? 7.311 -4.859 7.873 1.00 96.62 73 ARG A N 1
ATOM 531 C CA . ARG A 1 73 ? 8.126 -3.996 7.007 1.00 96.62 73 ARG A CA 1
ATOM 532 C C . ARG A 1 73 ? 8.465 -4.693 5.701 1.00 96.62 73 ARG A C 1
ATOM 534 O O . ARG A 1 73 ? 8.852 -5.859 5.714 1.00 96.62 73 ARG A O 1
ATOM 541 N N . LEU A 1 74 ? 8.435 -3.951 4.596 1.00 95.19 74 LEU A N 1
ATOM 542 C CA . LEU A 1 74 ? 8.979 -4.382 3.309 1.00 95.19 74 LEU A CA 1
ATOM 543 C C . LEU A 1 74 ? 9.984 -3.347 2.798 1.00 95.19 74 LEU A C 1
ATOM 545 O O . LEU A 1 74 ? 9.661 -2.167 2.682 1.00 95.19 74 LEU A O 1
ATOM 549 N N . LYS A 1 75 ? 11.195 -3.791 2.456 1.00 94.88 75 LYS A N 1
ATOM 550 C CA . LYS A 1 75 ? 12.149 -2.975 1.700 1.00 94.88 75 LYS A CA 1
ATOM 551 C C . LYS A 1 75 ? 11.805 -3.074 0.212 1.00 94.88 75 LYS A C 1
ATOM 553 O O . LYS A 1 75 ? 11.870 -4.162 -0.349 1.00 94.88 75 LYS A O 1
ATOM 558 N N . VAL A 1 76 ? 11.436 -1.951 -0.405 1.00 93.44 76 VAL A N 1
ATOM 559 C CA . VAL A 1 76 ? 11.012 -1.892 -1.821 1.00 93.44 76 VAL A CA 1
ATOM 560 C C . VAL A 1 76 ? 12.091 -1.354 -2.765 1.00 93.44 76 VAL A C 1
ATOM 562 O O . VAL A 1 76 ? 12.041 -1.636 -3.956 1.00 93.44 76 VAL A O 1
ATOM 565 N N . ALA A 1 77 ? 13.074 -0.617 -2.243 1.00 89.88 77 ALA A N 1
ATOM 566 C CA . ALA A 1 77 ? 14.218 -0.080 -2.979 1.00 89.88 77 ALA A CA 1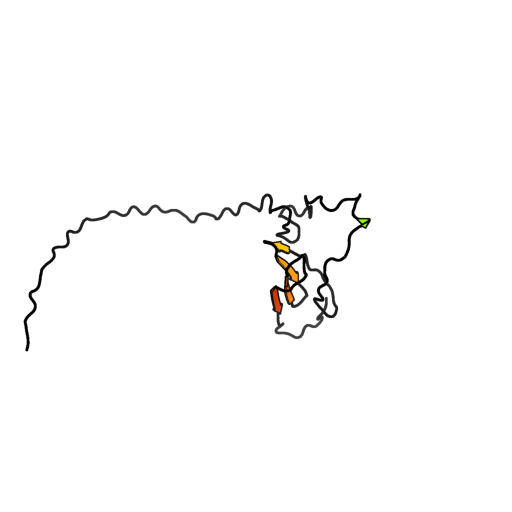
ATOM 567 C C . ALA A 1 77 ? 15.402 0.168 -2.023 1.00 89.88 77 ALA A C 1
ATOM 569 O O . ALA A 1 77 ? 15.229 0.171 -0.799 1.00 89.88 77 ALA A O 1
ATOM 570 N N . ASP A 1 78 ? 16.598 0.385 -2.574 1.00 86.62 78 ASP A N 1
ATOM 571 C CA . ASP A 1 78 ? 17.792 0.782 -1.809 1.00 86.62 78 ASP A CA 1
ATOM 572 C C . ASP A 1 78 ? 17.842 2.291 -1.501 1.00 86.62 78 ASP A C 1
ATOM 574 O O . ASP A 1 78 ? 18.575 2.710 -0.608 1.00 86.62 78 ASP A O 1
ATOM 578 N N . GLY A 1 79 ? 17.033 3.099 -2.193 1.00 83.69 79 GLY A N 1
ATOM 579 C CA . GLY A 1 79 ? 16.929 4.547 -2.019 1.00 83.69 79 GLY A CA 1
ATOM 580 C C . GLY A 1 79 ? 16.027 5.189 -3.079 1.00 83.69 79 GLY A C 1
ATOM 581 O O . GLY A 1 79 ? 15.450 4.484 -3.906 1.00 83.69 79 GLY A O 1
ATOM 582 N N . GLY A 1 80 ? 15.922 6.521 -3.050 1.00 83.62 80 GLY A N 1
ATOM 583 C CA . GLY A 1 80 ? 15.100 7.311 -3.975 1.00 83.62 80 GLY A CA 1
ATOM 584 C C . GLY A 1 80 ? 13.741 7.729 -3.407 1.00 83.62 80 GLY A C 1
ATOM 585 O O . GLY A 1 80 ? 13.389 7.408 -2.268 1.00 83.62 80 GLY A O 1
ATOM 586 N N . SER A 1 81 ? 12.988 8.480 -4.207 1.00 84.19 81 SER A N 1
ATOM 587 C CA . SER A 1 81 ? 11.664 8.985 -3.842 1.00 84.19 81 SER A CA 1
ATOM 588 C C . SER A 1 81 ? 10.595 7.890 -3.868 1.00 84.19 81 SER A C 1
ATOM 590 O O . SER A 1 81 ? 10.549 7.046 -4.764 1.00 84.19 81 SER A O 1
ATOM 592 N N . LEU A 1 82 ? 9.678 7.934 -2.899 1.00 88.25 82 LEU A N 1
ATOM 593 C CA . LEU A 1 82 ? 8.480 7.094 -2.865 1.00 88.25 82 LEU A CA 1
ATOM 594 C C . LEU A 1 82 ? 7.237 7.976 -2.941 1.00 88.25 82 LEU A C 1
ATOM 596 O O . LEU A 1 82 ? 6.800 8.546 -1.945 1.00 88.25 82 LEU A O 1
ATOM 600 N N . HIS A 1 83 ? 6.654 8.069 -4.135 1.00 89.50 83 HIS A N 1
ATOM 601 C CA . HIS A 1 83 ? 5.412 8.815 -4.390 1.00 89.50 83 HIS A CA 1
ATOM 602 C C . HIS A 1 83 ? 4.188 7.900 -4.548 1.00 89.50 83 HIS A C 1
ATOM 604 O O . HIS A 1 83 ? 3.114 8.350 -4.952 1.00 89.50 83 HIS A O 1
ATOM 610 N N . THR A 1 84 ? 4.345 6.606 -4.253 1.00 92.50 84 THR A N 1
ATOM 611 C CA . THR A 1 84 ? 3.267 5.620 -4.355 1.00 92.50 84 THR A CA 1
ATOM 612 C C . THR A 1 84 ? 2.055 6.058 -3.538 1.00 92.50 84 THR A C 1
ATOM 614 O O . THR A 1 84 ? 2.172 6.433 -2.373 1.00 92.50 84 THR A O 1
ATOM 617 N N . GLY A 1 85 ? 0.871 5.985 -4.142 1.00 94.62 85 GLY A N 1
ATOM 618 C CA . GLY A 1 85 ? -0.390 5.986 -3.410 1.00 94.62 85 GLY A CA 1
ATOM 619 C C . GLY A 1 85 ? -0.881 4.553 -3.333 1.00 94.62 85 GLY A C 1
ATOM 620 O O . GLY A 1 85 ? -1.423 4.086 -4.337 1.00 94.62 85 GLY A O 1
ATOM 621 N N . PRO A 1 86 ? -0.665 3.844 -2.208 1.00 95.62 86 PRO A N 1
ATOM 622 C CA . PRO A 1 86 ? -1.034 2.444 -2.106 1.00 95.62 86 PRO A CA 1
ATOM 623 C C . PRO A 1 86 ? -2.516 2.246 -2.411 1.00 95.62 86 PRO A C 1
ATOM 625 O O . PRO A 1 86 ? -3.367 2.995 -1.929 1.00 95.62 86 PRO A O 1
ATOM 628 N N . VAL A 1 87 ? -2.814 1.223 -3.202 1.00 96.69 87 VAL A N 1
ATOM 629 C CA . VAL A 1 87 ? -4.184 0.806 -3.508 1.00 96.69 87 VAL A CA 1
ATOM 630 C C . VAL A 1 87 ? -4.421 -0.542 -2.853 1.00 96.69 87 VAL A C 1
ATOM 632 O O . VAL A 1 87 ? -3.576 -1.429 -2.943 1.00 96.69 87 VAL A O 1
ATOM 635 N N . VAL A 1 88 ? -5.564 -0.696 -2.188 1.00 97.00 88 VAL A N 1
ATOM 636 C CA . VAL A 1 88 ? -5.949 -1.939 -1.514 1.00 97.00 88 VAL A CA 1
ATOM 637 C C . VAL A 1 88 ? -7.266 -2.429 -2.088 1.00 97.00 88 VAL A C 1
ATOM 639 O O . VAL A 1 88 ? -8.301 -1.781 -1.926 1.00 97.00 88 VAL A O 1
ATOM 642 N N . VAL A 1 89 ? -7.224 -3.583 -2.749 1.00 95.56 89 VAL A N 1
ATOM 643 C CA . VAL A 1 89 ? -8.392 -4.237 -3.351 1.00 95.56 89 VAL A CA 1
ATOM 644 C C . VAL A 1 89 ? -8.311 -5.727 -3.052 1.00 95.56 89 VAL A C 1
ATOM 646 O O . VAL A 1 89 ? -7.252 -6.339 -3.190 1.00 95.56 89 VAL A O 1
ATOM 649 N N . ASP A 1 90 ? -9.421 -6.291 -2.586 1.00 93.12 90 ASP A N 1
ATOM 650 C CA . ASP A 1 90 ? -9.595 -7.722 -2.308 1.00 93.12 90 ASP A CA 1
ATOM 651 C C . ASP A 1 90 ? -8.450 -8.330 -1.475 1.00 93.12 90 ASP A C 1
ATOM 653 O O . ASP A 1 90 ? -7.868 -9.368 -1.797 1.00 93.12 90 ASP A O 1
ATOM 657 N N . GLY A 1 91 ? -8.079 -7.630 -0.395 1.00 93.88 91 GLY A N 1
ATOM 658 C CA . GLY A 1 91 ? -7.040 -8.065 0.544 1.00 93.88 91 GLY A CA 1
ATOM 659 C C . GLY A 1 91 ? -5.613 -8.019 -0.011 1.00 93.88 91 GLY A C 1
ATOM 660 O O . GLY A 1 91 ? -4.708 -8.588 0.595 1.00 93.88 91 GLY A O 1
ATOM 661 N N . THR A 1 92 ? -5.396 -7.364 -1.152 1.00 97.19 92 THR A N 1
ATOM 662 C CA . THR A 1 92 ? -4.073 -7.160 -1.751 1.00 97.19 92 THR A CA 1
ATOM 663 C C . THR A 1 92 ? -3.750 -5.677 -1.773 1.00 97.19 92 THR A C 1
ATOM 665 O O . THR A 1 92 ? -4.551 -4.877 -2.255 1.00 97.19 92 THR A O 1
ATOM 668 N N . MET A 1 93 ? -2.576 -5.316 -1.266 1.00 97.88 93 MET A N 1
ATOM 669 C CA . MET A 1 93 ? -2.024 -3.973 -1.385 1.00 97.88 93 MET A CA 1
ATOM 670 C C . MET A 1 93 ? -1.051 -3.920 -2.558 1.00 97.88 93 MET A C 1
ATOM 672 O O . MET A 1 93 ? -0.165 -4.767 -2.678 1.00 97.88 93 MET A O 1
ATOM 676 N N . TYR A 1 94 ? -1.211 -2.901 -3.392 1.00 97.88 94 TYR A N 1
ATOM 677 C CA . TYR A 1 94 ? -0.339 -2.607 -4.518 1.00 97.88 94 TYR A CA 1
ATOM 678 C C . TYR A 1 94 ? 0.461 -1.344 -4.222 1.00 97.88 94 TYR A C 1
ATOM 680 O O . TYR A 1 94 ? -0.116 -0.318 -3.852 1.00 97.88 94 TYR A O 1
ATOM 688 N N . VAL A 1 95 ? 1.781 -1.420 -4.378 1.00 97.31 95 VAL A N 1
ATOM 689 C CA . VAL A 1 95 ? 2.701 -0.288 -4.195 1.00 97.31 95 VAL A CA 1
ATOM 690 C C . VAL A 1 95 ? 3.696 -0.230 -5.340 1.00 97.31 95 VAL A C 1
ATOM 692 O O . VAL A 1 95 ? 4.039 -1.263 -5.922 1.00 97.31 95 VAL A O 1
ATOM 695 N N . THR A 1 96 ? 4.171 0.971 -5.649 1.00 95.50 96 THR A N 1
ATOM 696 C CA . THR A 1 96 ? 5.127 1.189 -6.735 1.00 95.50 96 THR A CA 1
ATOM 697 C C . THR A 1 96 ? 6.402 1.878 -6.263 1.00 95.50 96 THR A C 1
ATOM 699 O O . THR A 1 96 ? 6.419 2.642 -5.296 1.00 95.50 96 THR A O 1
ATOM 702 N N . THR A 1 97 ? 7.486 1.595 -6.971 1.00 93.69 97 THR A N 1
ATOM 703 C CA . THR A 1 97 ? 8.708 2.406 -7.018 1.00 93.69 97 THR A CA 1
ATOM 704 C C . THR A 1 97 ? 8.825 2.979 -8.440 1.00 93.69 97 THR A C 1
ATOM 706 O O . THR A 1 97 ? 7.932 2.731 -9.257 1.00 93.69 97 THR A O 1
ATOM 709 N N . PRO A 1 98 ? 9.889 3.725 -8.787 1.00 90.31 98 PRO A N 1
ATOM 710 C CA . PRO A 1 98 ? 10.066 4.201 -10.160 1.00 90.31 98 PRO A CA 1
ATOM 711 C C . PRO A 1 98 ? 10.057 3.090 -11.221 1.00 90.31 98 PRO A C 1
ATOM 713 O O . PRO A 1 98 ? 9.628 3.330 -12.346 1.00 90.31 98 PRO A O 1
ATOM 716 N N . LEU A 1 99 ? 10.514 1.881 -10.875 1.00 91.31 99 LEU A N 1
ATOM 717 C CA . LEU A 1 99 ? 10.668 0.774 -11.826 1.00 91.31 99 LEU A CA 1
ATOM 718 C C . LEU A 1 99 ? 9.902 -0.487 -11.445 1.00 91.31 99 LEU A C 1
ATOM 720 O O . LEU A 1 99 ? 9.748 -1.372 -12.278 1.00 91.31 99 LEU A O 1
ATOM 724 N N . ASP A 1 100 ? 9.413 -0.596 -10.215 1.00 95.12 100 ASP A N 1
ATOM 725 C CA . ASP A 1 100 ? 8.798 -1.824 -9.736 1.00 95.12 100 ASP A CA 1
ATOM 726 C C . ASP A 1 100 ? 7.350 -1.610 -9.305 1.00 95.12 100 ASP A C 1
ATOM 728 O O . ASP A 1 100 ? 6.999 -0.609 -8.686 1.00 95.12 100 ASP A O 1
ATOM 732 N N . THR A 1 101 ? 6.512 -2.608 -9.572 1.00 97.38 101 THR A N 1
ATOM 733 C CA . THR A 1 101 ? 5.178 -2.754 -8.988 1.00 97.38 101 THR A CA 1
ATOM 734 C C . THR A 1 101 ? 5.152 -4.005 -8.125 1.00 97.38 101 THR A C 1
ATOM 736 O O . THR A 1 101 ? 5.497 -5.095 -8.584 1.00 97.38 101 THR A O 1
ATOM 739 N N . PHE A 1 102 ? 4.710 -3.864 -6.882 1.00 98.25 102 PHE A N 1
ATOM 740 C CA . PHE A 1 102 ? 4.570 -4.961 -5.931 1.00 98.25 102 PHE A CA 1
ATOM 741 C C . PHE A 1 102 ? 3.098 -5.188 -5.622 1.00 98.25 102 PHE A C 1
ATOM 743 O O . PHE A 1 102 ? 2.372 -4.231 -5.354 1.00 98.25 102 PHE A O 1
ATOM 750 N N . ALA A 1 103 ? 2.687 -6.452 -5.568 1.00 98.62 103 ALA A N 1
ATOM 751 C CA . ALA A 1 103 ? 1.463 -6.862 -4.896 1.00 98.62 103 ALA A CA 1
ATOM 752 C C . ALA A 1 103 ? 1.825 -7.633 -3.634 1.00 98.62 103 ALA A C 1
ATOM 754 O O . ALA A 1 103 ? 2.578 -8.609 -3.693 1.00 98.62 103 ALA A O 1
ATOM 755 N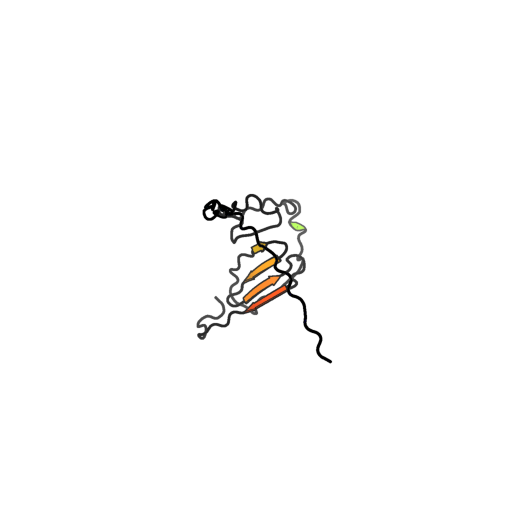 N . LEU A 1 104 ? 1.280 -7.223 -2.496 1.00 98.25 104 LEU A N 1
ATOM 756 C CA . LEU A 1 104 ? 1.568 -7.829 -1.204 1.00 98.25 104 LEU A CA 1
ATOM 757 C C . LEU A 1 104 ? 0.314 -7.997 -0.349 1.00 98.25 104 LEU A C 1
ATOM 759 O O . LEU A 1 104 ? -0.713 -7.349 -0.551 1.00 98.25 104 LEU A O 1
ATOM 763 N N . ASP A 1 105 ? 0.416 -8.889 0.625 1.00 97.44 105 ASP A N 1
ATOM 764 C CA . ASP A 1 105 ? -0.531 -8.963 1.728 1.00 97.44 105 ASP A CA 1
ATOM 765 C C . ASP A 1 105 ? -0.285 -7.798 2.714 1.00 97.44 105 ASP A C 1
ATOM 767 O O . ASP A 1 105 ? 0.831 -7.679 3.229 1.00 97.44 105 ASP A O 1
ATOM 771 N N . PRO A 1 106 ? -1.286 -6.943 3.004 1.00 95.31 106 PRO A N 1
ATOM 772 C CA . PRO A 1 106 ? -1.100 -5.748 3.832 1.00 95.31 106 PRO A CA 1
ATOM 773 C C . PRO A 1 106 ? -0.887 -6.035 5.324 1.00 95.31 106 PRO A C 1
ATOM 775 O O . PRO A 1 106 ? -0.476 -5.140 6.055 1.00 95.31 106 PRO A O 1
ATOM 778 N N . THR A 1 107 ? -1.178 -7.251 5.792 1.00 95.06 107 THR A N 1
ATOM 779 C CA . THR A 1 107 ? -1.084 -7.618 7.217 1.00 95.06 107 THR A CA 1
ATOM 780 C C . THR A 1 107 ? 0.232 -8.303 7.566 1.00 95.06 107 THR A C 1
ATOM 782 O O . THR A 1 107 ? 0.634 -8.315 8.723 1.00 95.06 107 THR A O 1
ATOM 785 N N . SER A 1 108 ? 0.915 -8.870 6.571 1.00 97.38 108 SER A N 1
ATOM 786 C CA . SER A 1 108 ? 2.172 -9.608 6.757 1.00 97.38 108 SER A CA 1
ATOM 787 C C . SER A 1 108 ? 3.335 -9.068 5.927 1.00 97.38 108 SER A C 1
ATOM 789 O O . SER A 1 108 ? 4.463 -9.528 6.093 1.00 97.38 108 SER A O 1
ATOM 791 N N . CYS A 1 109 ? 3.082 -8.127 5.012 1.00 97.56 109 CYS A N 1
ATOM 792 C CA . CYS A 1 109 ? 4.050 -7.619 4.038 1.00 97.56 109 CYS A CA 1
ATOM 793 C C . CYS A 1 109 ? 4.616 -8.701 3.100 1.00 97.56 109 CYS A C 1
ATOM 795 O O . CYS A 1 109 ? 5.602 -8.471 2.395 1.00 97.56 109 CYS A O 1
ATOM 797 N N . LYS A 1 110 ? 3.991 -9.885 3.048 1.00 98.31 110 LYS A N 1
ATOM 798 C CA . LYS A 1 110 ? 4.394 -10.957 2.140 1.00 98.31 110 LYS A CA 1
ATOM 799 C C . LYS A 1 110 ? 4.099 -10.538 0.703 1.00 98.31 110 LYS A C 1
ATOM 801 O O . LYS A 1 110 ? 2.939 -10.398 0.314 1.00 98.31 110 LYS A O 1
ATOM 806 N N . VAL A 1 111 ? 5.155 -10.389 -0.091 1.00 98.44 111 VAL A N 1
ATOM 807 C CA . VAL A 1 111 ? 5.049 -10.139 -1.530 1.00 98.44 111 VAL A CA 1
ATOM 808 C C . VAL A 1 111 ? 4.437 -11.366 -2.201 1.00 98.44 111 VAL A C 1
ATOM 810 O O . VAL A 1 111 ? 4.932 -12.485 -2.060 1.00 98.44 111 VAL A O 1
ATOM 813 N N . ARG A 1 112 ? 3.335 -11.150 -2.919 1.00 98.38 112 ARG A N 1
ATOM 814 C CA . ARG A 1 112 ? 2.678 -12.152 -3.764 1.00 98.38 112 ARG A CA 1
ATOM 815 C C . ARG A 1 112 ? 3.356 -12.215 -5.125 1.00 98.38 112 ARG A C 1
ATOM 817 O O . ARG A 1 112 ? 3.642 -13.302 -5.615 1.00 98.38 112 ARG A O 1
ATOM 824 N N . TRP A 1 113 ? 3.633 -11.051 -5.707 1.00 98.62 113 TRP A N 1
ATOM 825 C CA . TRP A 1 113 ? 4.402 -10.917 -6.938 1.00 98.62 113 TRP A CA 1
ATOM 826 C C . TRP A 1 113 ? 5.050 -9.533 -7.035 1.00 98.62 113 TRP A C 1
ATOM 828 O O . TRP A 1 113 ? 4.626 -8.576 -6.382 1.00 98.62 113 TRP A O 1
ATOM 838 N N . LYS A 1 114 ? 6.075 -9.448 -7.884 1.00 98.06 114 LYS A N 1
ATOM 839 C CA . LYS A 1 114 ? 6.764 -8.218 -8.273 1.00 98.06 114 LYS A CA 1
ATOM 840 C C . LYS A 1 114 ? 6.846 -8.173 -9.797 1.00 98.06 114 LYS A C 1
ATOM 842 O O . LYS A 1 114 ? 7.205 -9.172 -10.415 1.00 98.06 114 LYS A O 1
ATOM 847 N N . SER A 1 115 ? 6.529 -7.027 -10.382 1.00 98.12 115 SER A N 1
ATOM 848 C CA . SER 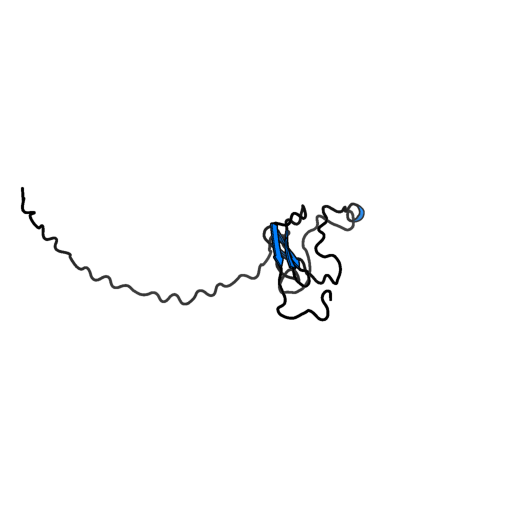A 1 115 ? 6.788 -6.727 -11.788 1.00 98.12 115 SER A CA 1
ATOM 849 C C . SER A 1 115 ? 7.821 -5.611 -11.864 1.00 98.12 115 SER A C 1
ATOM 851 O O . SER A 1 115 ? 7.684 -4.616 -11.157 1.00 98.12 115 SER A O 1
ATOM 853 N N . SER A 1 116 ? 8.849 -5.794 -12.689 1.00 95.69 116 SER A N 1
ATOM 854 C CA . SER A 1 116 ? 9.925 -4.823 -12.891 1.00 95.69 116 SER A CA 1
ATOM 855 C C . SER A 1 116 ? 9.897 -4.330 -14.329 1.00 95.69 116 SER A C 1
ATOM 857 O O . SER A 1 116 ? 9.973 -5.129 -15.263 1.00 95.69 116 SER A O 1
ATOM 859 N N . TYR A 1 117 ? 9.805 -3.019 -14.501 1.00 92.94 117 TYR A N 1
ATOM 860 C CA . TYR A 1 117 ? 9.960 -2.345 -15.777 1.00 92.94 117 TYR A CA 1
ATOM 861 C C . TYR A 1 117 ? 11.448 -2.141 -16.073 1.00 92.94 117 TYR A C 1
ATOM 863 O O . TYR A 1 117 ? 12.205 -1.691 -15.213 1.00 92.94 117 TYR A O 1
ATOM 871 N N . GLN A 1 118 ? 11.861 -2.480 -17.292 1.00 91.81 118 GLN A N 1
ATOM 872 C CA . GLN A 1 118 ? 13.204 -2.220 -17.801 1.00 91.81 118 GLN A CA 1
ATOM 873 C C . GLN A 1 118 ? 13.111 -1.070 -18.807 1.00 91.81 118 GLN A C 1
ATOM 875 O O . GLN A 1 118 ? 12.512 -1.258 -19.868 1.00 91.81 118 GLN A O 1
ATOM 880 N N . PRO A 1 119 ? 13.645 0.118 -18.482 1.00 89.06 119 PRO A N 1
ATOM 881 C CA . PRO A 1 119 ? 13.731 1.218 -19.431 1.00 89.06 119 PRO A CA 1
ATOM 882 C C . PRO A 1 119 ? 14.571 0.828 -20.651 1.00 89.06 119 PRO A C 1
ATOM 884 O O . PRO A 1 119 ? 15.612 0.190 -20.510 1.00 89.06 119 PRO A O 1
ATOM 887 N N . GLU A 1 120 ? 14.133 1.233 -21.841 1.00 90.25 120 GLU A N 1
ATOM 888 C CA . GLU A 1 120 ? 14.898 1.038 -23.081 1.00 90.25 120 GLU A CA 1
ATOM 889 C C . GLU A 1 120 ? 16.137 1.945 -23.135 1.00 90.25 120 GLU A C 1
ATOM 891 O O . GLU A 1 120 ? 17.194 1.552 -23.624 1.00 90.25 120 GLU A O 1
ATOM 896 N N . GLU A 1 121 ? 16.022 3.143 -22.564 1.00 85.94 121 GLU A N 1
ATOM 897 C CA . GLU A 1 121 ? 17.102 4.117 -22.466 1.00 85.94 121 GLU A CA 1
ATOM 898 C C . GLU A 1 121 ? 17.696 4.164 -21.057 1.00 85.94 121 GLU A C 1
ATOM 900 O O . GLU A 1 121 ? 17.026 3.904 -20.052 1.00 85.94 121 GLU A O 1
ATOM 905 N N . VAL A 1 122 ? 18.966 4.568 -20.970 1.00 81.62 122 VAL A N 1
ATOM 906 C CA . VAL A 1 122 ? 19.626 4.806 -19.685 1.00 81.62 122 VAL A CA 1
ATOM 907 C C . VAL A 1 122 ? 18.911 5.945 -18.966 1.00 81.62 122 VAL A C 1
ATOM 909 O O . VAL A 1 122 ? 18.854 7.074 -19.453 1.00 81.62 122 VAL A O 1
ATOM 912 N N . GLN A 1 123 ? 18.391 5.666 -17.772 1.00 75.06 123 GLN A N 1
ATOM 913 C CA . GLN A 1 123 ? 17.778 6.699 -16.951 1.00 75.06 123 GLN A CA 1
ATOM 914 C C . GLN A 1 123 ? 18.824 7.725 -16.521 1.00 75.06 123 GLN A C 1
ATOM 916 O O . GLN A 1 123 ? 19.772 7.406 -15.807 1.00 75.06 123 GLN A O 1
ATOM 921 N N . VAL A 1 124 ? 18.606 8.980 -16.912 1.00 75.25 124 VAL A N 1
ATOM 922 C CA . VAL A 1 124 ? 19.444 10.113 -16.492 1.00 75.25 124 VAL A CA 1
ATOM 923 C C . VAL A 1 124 ? 19.300 10.373 -14.982 1.00 75.25 124 VAL A C 1
ATOM 925 O O . VAL A 1 124 ? 20.249 10.808 -14.337 1.00 75.25 124 VAL A O 1
ATOM 928 N N . PHE A 1 125 ? 18.135 10.045 -14.404 1.00 71.31 125 PHE A N 1
ATOM 929 C CA . PHE A 1 125 ? 17.821 10.206 -12.978 1.00 71.31 125 PHE A CA 1
ATOM 930 C C . PHE A 1 125 ? 17.114 8.961 -12.413 1.00 71.31 125 PHE A C 1
ATOM 932 O O . PHE A 1 125 ? 15.890 8.945 -12.307 1.00 71.31 125 PHE A O 1
ATOM 939 N N . PRO A 1 126 ? 17.854 7.909 -12.034 1.00 60.97 126 PRO A N 1
ATOM 940 C CA . PRO A 1 126 ? 17.274 6.606 -11.694 1.00 60.97 126 PRO A CA 1
ATOM 941 C C . PRO A 1 126 ? 16.521 6.525 -10.346 1.00 60.97 126 PRO A C 1
ATOM 943 O O . PRO A 1 126 ? 16.212 5.428 -9.891 1.00 60.97 126 PRO A O 1
ATOM 946 N N . GLY A 1 127 ? 16.227 7.647 -9.674 1.00 62.41 127 GLY A N 1
ATOM 947 C CA . GLY A 1 127 ? 15.701 7.633 -8.299 1.00 62.41 127 GLY A CA 1
ATOM 948 C C . GLY A 1 127 ? 14.799 8.797 -7.874 1.00 62.41 127 GLY A C 1
ATOM 949 O O . GLY A 1 127 ? 14.603 8.957 -6.668 1.00 62.41 127 GLY A O 1
ATOM 950 N N . ASN A 1 128 ? 14.269 9.590 -8.814 1.00 51.50 128 ASN A N 1
ATOM 951 C CA . ASN A 1 128 ? 13.412 10.751 -8.520 1.00 51.50 128 ASN A CA 1
ATOM 952 C C . ASN A 1 128 ? 11.933 10.502 -8.813 1.00 51.50 128 ASN A C 1
ATOM 954 O O . ASN A 1 128 ? 11.635 9.923 -9.879 1.00 51.50 128 ASN A O 1
#

Foldseek 3Di:
DDDDDDDDDDDDDDDDDDDDPPPPDPPPPPVPFCPDDPLPWQADLQSGDVSPVDGPDDPDDPVCVVVDDDQEDDDPDPAADFPWSWGGDPQWIWGDAPFKIFIARPRYRHTPDMDGHDDPDDDPDPGD

pLDDT: mean 78.81, std 21.72, range [35.72, 98.62]